Protein AF-A0AA35R742-F1 (afdb_monomer_lite)

pLDDT: mean 76.17, std 24.63, range [33.94, 97.56]

Foldseek 3Di:
DPQADPVRPHGDPLVVQQVVQLVQVQQLDAPVDRDPDGDSPDPDHDAHDPVGNGTHDPVVVVVVVVVVVVVVPPDPPPCPDDPDDDDDD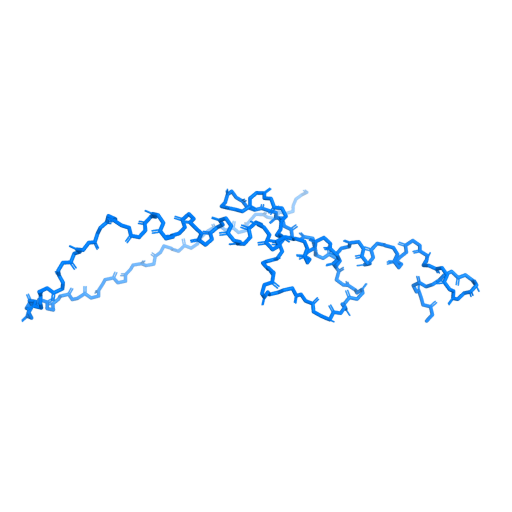DDDDDDDDDDDDDD

Sequence (103 aa):
MSFFALDCFHMNTLGHRAFAISLWNNMITPVTMKSETWDPYSEVIDCPNEDFPYIFTDRTMERLAAVRQSQGKEGEFNAESDPSSQEQSKTTPVGGVSDRSLE

Structure (mmCIF, N/CA/C/O backbone):
data_AF-A0AA35R742-F1
#
_entry.id   AF-A0AA35R742-F1
#
loop_
_atom_site.group_PDB
_atom_site.id
_atom_site.type_symbol
_atom_site.label_atom_id
_atom_site.label_alt_id
_atom_site.label_comp_id
_atom_site.label_asym_id
_atom_site.label_entity_id
_atom_site.label_seq_id
_atom_site.pdbx_PDB_ins_code
_atom_site.Cartn_x
_atom_site.Cartn_y
_atom_site.Cartn_z
_atom_site.occupancy
_atom_site.B_iso_or_equiv
_atom_site.auth_seq_id
_atom_site.auth_comp_id
_atom_site.auth_asym_id
_atom_site.auth_atom_id
_atom_site.pdbx_PDB_model_num
ATOM 1 N N . MET A 1 1 ? 17.210 -3.731 -10.731 1.00 60.66 1 MET A N 1
ATOM 2 C CA . MET A 1 1 ? 16.907 -2.547 -11.570 1.00 60.66 1 MET A CA 1
ATOM 3 C C . MET A 1 1 ? 15.569 -2.673 -12.327 1.00 60.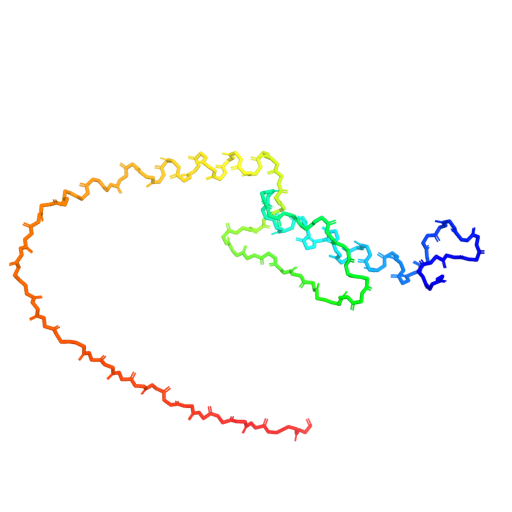66 1 MET A C 1
ATOM 5 O O . MET A 1 1 ? 15.414 -2.055 -13.365 1.00 60.66 1 MET A O 1
ATOM 9 N N . SER A 1 2 ? 14.584 -3.450 -11.852 1.00 85.69 2 SER A N 1
ATOM 10 C CA . SER A 1 2 ? 13.325 -3.700 -12.592 1.00 85.69 2 SER A CA 1
ATOM 11 C C . SER A 1 2 ? 12.172 -2.743 -12.248 1.00 85.69 2 SER A C 1
ATOM 13 O O . SER A 1 2 ? 11.233 -2.635 -13.029 1.00 85.69 2 SER A O 1
ATOM 15 N N . PHE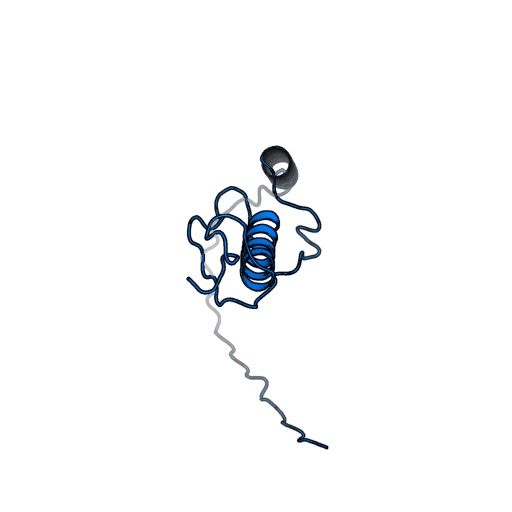 A 1 3 ? 12.238 -2.034 -11.115 1.00 94.25 3 PHE A N 1
ATOM 16 C CA . PHE A 1 3 ? 11.156 -1.164 -10.611 1.00 94.25 3 PHE A CA 1
ATOM 17 C C . PHE A 1 3 ? 11.399 0.338 -10.817 1.00 94.25 3 PHE A C 1
ATOM 19 O O . PHE A 1 3 ? 10.494 1.147 -10.621 1.00 94.25 3 PHE A O 1
ATOM 26 N N . PHE A 1 4 ? 12.606 0.713 -11.238 1.00 95.44 4 PHE A N 1
ATOM 27 C CA . PHE A 1 4 ? 12.987 2.098 -11.504 1.00 95.44 4 PHE A CA 1
ATOM 28 C C . PHE A 1 4 ? 12.953 2.389 -13.010 1.00 95.44 4 PHE A C 1
ATOM 30 O O . PHE A 1 4 ? 13.043 1.479 -13.839 1.00 95.44 4 PHE A O 1
ATOM 37 N N . ALA A 1 5 ? 12.790 3.659 -13.364 1.00 95.81 5 ALA A N 1
ATOM 38 C CA . ALA A 1 5 ? 12.918 4.176 -14.715 1.00 95.81 5 ALA A CA 1
ATOM 39 C C . ALA A 1 5 ? 14.391 4.171 -15.170 1.00 95.81 5 ALA A C 1
ATOM 41 O O . ALA A 1 5 ? 15.295 3.783 -14.428 1.00 95.81 5 ALA A O 1
ATOM 42 N N . LEU A 1 6 ? 14.642 4.604 -16.411 1.00 95.06 6 LEU A N 1
ATOM 43 C CA . LEU A 1 6 ? 15.987 4.618 -17.009 1.00 95.06 6 LEU A CA 1
ATOM 44 C C . LEU A 1 6 ? 16.979 5.513 -16.252 1.00 95.06 6 LEU A C 1
ATOM 46 O O . LEU A 1 6 ? 18.179 5.254 -16.276 1.00 95.06 6 LEU A O 1
ATOM 50 N N . ASP A 1 7 ? 16.480 6.535 -15.559 1.00 95.50 7 ASP A N 1
ATOM 51 C CA . ASP A 1 7 ? 17.279 7.418 -14.704 1.00 95.50 7 ASP A CA 1
ATOM 52 C C . ASP A 1 7 ? 17.666 6.788 -13.356 1.00 95.50 7 ASP A C 1
ATOM 54 O O . ASP A 1 7 ? 18.401 7.399 -12.582 1.00 95.50 7 ASP A O 1
ATOM 58 N N . CYS A 1 8 ? 17.201 5.563 -13.085 1.00 94.06 8 CYS A N 1
ATOM 59 C CA . CYS A 1 8 ? 17.460 4.804 -11.863 1.00 94.06 8 CYS A CA 1
ATOM 60 C C . CYS A 1 8 ? 16.981 5.492 -10.571 1.00 94.06 8 CYS A C 1
ATOM 62 O O . CYS A 1 8 ? 17.391 5.082 -9.485 1.00 94.06 8 CYS A O 1
ATOM 64 N N . PHE A 1 9 ? 16.121 6.508 -10.673 1.00 93.06 9 PHE A N 1
ATOM 65 C CA . PHE A 1 9 ? 15.641 7.288 -9.533 1.00 93.06 9 PHE A CA 1
ATOM 66 C C . PHE A 1 9 ? 14.118 7.300 -9.452 1.00 93.06 9 PHE A C 1
ATOM 68 O O . PHE A 1 9 ? 13.554 6.984 -8.404 1.00 93.06 9 PHE A O 1
ATOM 75 N N . HIS A 1 10 ? 13.439 7.616 -10.552 1.00 96.19 10 HIS A N 1
ATOM 76 C CA . HIS A 1 10 ? 11.984 7.582 -10.562 1.00 96.19 10 HIS A CA 1
ATOM 77 C C . HIS A 1 10 ? 11.499 6.139 -10.634 1.00 96.19 10 HIS A C 1
ATOM 79 O O . HIS A 1 10 ? 12.118 5.288 -11.273 1.00 96.19 10 HIS A O 1
ATOM 85 N N . MET A 1 11 ? 10.372 5.848 -9.991 1.00 95.31 11 MET A N 1
ATOM 86 C CA . MET A 1 11 ? 9.725 4.552 -10.157 1.00 95.31 11 MET A CA 1
ATOM 87 C C . MET A 1 11 ? 9.149 4.456 -11.569 1.00 95.31 11 MET A C 1
ATOM 89 O O . MET A 1 11 ? 8.600 5.418 -12.103 1.00 95.31 11 MET A O 1
ATOM 93 N N . ASN A 1 12 ? 9.261 3.283 -12.183 1.00 96.38 12 ASN A N 1
ATOM 94 C CA . ASN A 1 12 ? 8.488 2.981 -13.381 1.00 96.38 12 ASN A CA 1
ATOM 95 C C . ASN A 1 12 ? 7.073 2.515 -12.981 1.00 96.38 12 ASN A C 1
ATOM 97 O O . ASN A 1 12 ? 6.737 2.430 -11.798 1.00 96.38 12 ASN A O 1
ATOM 101 N N . THR A 1 13 ? 6.228 2.180 -13.957 1.00 96.25 13 THR A N 1
ATOM 102 C CA . THR A 1 13 ? 4.852 1.727 -13.695 1.00 96.25 13 THR A CA 1
ATOM 103 C C . THR A 1 13 ? 4.784 0.501 -12.778 1.00 96.25 13 THR A C 1
ATOM 105 O O . THR A 1 13 ? 3.887 0.418 -11.942 1.00 96.25 13 THR A O 1
ATOM 108 N N . LEU A 1 14 ? 5.739 -0.431 -12.888 1.00 95.69 14 LEU A N 1
ATOM 109 C CA . LEU A 1 14 ? 5.803 -1.607 -12.014 1.00 95.69 14 LEU A CA 1
ATOM 110 C C . LEU A 1 14 ? 6.145 -1.206 -10.577 1.00 95.69 14 LEU A C 1
ATOM 112 O O . LEU A 1 14 ? 5.495 -1.676 -9.648 1.00 95.69 14 LEU A O 1
ATOM 116 N N . GLY A 1 15 ? 7.118 -0.307 -10.396 1.00 96.25 15 GLY A N 1
ATOM 117 C CA . GLY A 1 15 ? 7.472 0.237 -9.084 1.00 96.25 15 GLY A CA 1
ATOM 118 C C . GLY A 1 15 ? 6.290 0.948 -8.430 1.00 96.25 15 GLY A C 1
ATOM 119 O O . GLY A 1 15 ? 5.920 0.618 -7.307 1.00 96.25 15 GLY A O 1
ATOM 120 N N . HIS A 1 16 ? 5.632 1.856 -9.155 1.00 97.31 16 HIS A N 1
ATOM 121 C CA . HIS A 1 16 ? 4.441 2.546 -8.656 1.00 97.31 16 HIS A CA 1
ATOM 122 C C . HIS A 1 16 ? 3.315 1.580 -8.273 1.00 97.31 16 HIS A C 1
ATOM 124 O O . HIS A 1 16 ? 2.716 1.754 -7.213 1.00 97.31 16 HIS A O 1
ATOM 130 N N . ARG A 1 17 ? 3.051 0.547 -9.087 1.00 97.19 17 ARG A N 1
ATOM 131 C CA . ARG A 1 17 ? 2.043 -0.480 -8.784 1.00 97.19 17 ARG A CA 1
ATOM 132 C C . ARG A 1 17 ? 2.380 -1.233 -7.496 1.00 97.19 17 ARG A C 1
ATOM 134 O O . ARG A 1 17 ? 1.533 -1.307 -6.612 1.00 97.19 17 ARG A O 1
ATOM 141 N N . ALA A 1 18 ? 3.603 -1.745 -7.375 1.00 96.56 18 ALA A N 1
ATOM 142 C CA . ALA A 1 18 ? 4.037 -2.498 -6.200 1.00 96.56 18 ALA A CA 1
ATOM 143 C C . 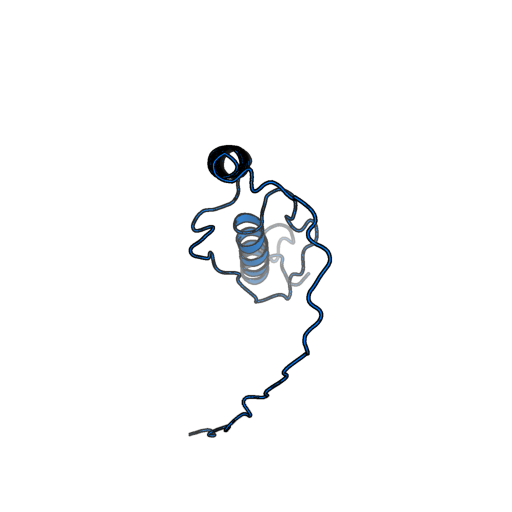ALA A 1 18 ? 3.976 -1.650 -4.916 1.00 96.56 18 ALA A C 1
ATOM 145 O O . ALA A 1 18 ? 3.459 -2.103 -3.897 1.00 96.56 18 ALA A O 1
ATOM 146 N N . PHE A 1 19 ? 4.428 -0.391 -4.968 1.00 96.12 19 PHE A N 1
ATOM 147 C CA . PHE A 1 19 ? 4.322 0.528 -3.831 1.00 96.12 19 PHE A CA 1
ATOM 148 C C . PHE A 1 19 ? 2.872 0.857 -3.469 1.00 96.12 19 PHE A C 1
ATOM 150 O O . PHE A 1 19 ? 2.542 0.912 -2.286 1.00 96.12 19 PHE A O 1
ATOM 157 N N . ALA A 1 20 ? 2.002 1.066 -4.462 1.00 97.50 20 ALA A N 1
ATOM 158 C CA . ALA A 1 20 ? 0.596 1.374 -4.221 1.00 97.50 20 ALA A CA 1
ATOM 159 C C . ALA A 1 20 ? -0.126 0.226 -3.501 1.00 97.50 20 ALA A C 1
ATOM 161 O O . ALA A 1 20 ? -0.872 0.488 -2.561 1.00 97.50 20 ALA A O 1
ATOM 162 N N . ILE A 1 21 ? 0.139 -1.026 -3.893 1.00 97.56 21 ILE A N 1
ATOM 163 C CA . ILE A 1 21 ? -0.432 -2.219 -3.250 1.00 97.56 21 ILE A CA 1
ATOM 164 C C . ILE A 1 21 ? 0.017 -2.305 -1.787 1.00 97.56 21 ILE A C 1
ATOM 166 O O . ILE A 1 21 ? -0.818 -2.359 -0.885 1.00 97.56 21 ILE A O 1
ATOM 170 N N . SER A 1 22 ? 1.326 -2.240 -1.524 1.00 97.19 22 SER A N 1
ATOM 171 C CA . SER A 1 22 ? 1.837 -2.329 -0.150 1.00 97.19 22 SER A CA 1
ATOM 172 C C . SER A 1 22 ? 1.358 -1.174 0.732 1.00 97.19 22 SER A C 1
ATOM 174 O O . SER A 1 22 ? 1.018 -1.384 1.897 1.00 97.19 22 SER A O 1
ATOM 176 N N . LEU A 1 23 ? 1.289 0.045 0.186 1.00 96.81 23 LEU A N 1
ATOM 177 C CA . LEU A 1 23 ? 0.767 1.201 0.909 1.00 96.81 23 LEU A CA 1
ATOM 178 C C . LEU A 1 23 ? -0.717 1.029 1.240 1.00 96.81 23 LEU A C 1
ATOM 180 O O . LEU A 1 23 ? -1.118 1.296 2.371 1.00 96.81 23 LEU A O 1
ATOM 184 N N . TRP A 1 24 ? -1.523 0.581 0.276 1.00 97.50 24 TRP A N 1
ATOM 185 C CA . TRP A 1 24 ? -2.947 0.341 0.479 1.00 97.50 24 TRP A CA 1
ATOM 186 C C . TRP A 1 24 ? -3.193 -0.657 1.609 1.00 97.50 24 TRP A C 1
ATOM 188 O O . TRP A 1 24 ? -3.887 -0.319 2.568 1.00 97.50 24 TRP A O 1
ATOM 198 N N . ASN A 1 25 ? -2.542 -1.821 1.563 1.00 97.00 25 ASN A N 1
ATOM 199 C CA . ASN A 1 25 ? -2.690 -2.847 2.598 1.00 97.00 25 ASN A CA 1
ATOM 200 C C . ASN A 1 25 ? -2.256 -2.313 3.976 1.00 97.00 25 ASN A C 1
ATOM 202 O O . ASN A 1 25 ? -2.935 -2.526 4.981 1.00 97.00 25 ASN A O 1
ATOM 206 N N . ASN A 1 26 ? -1.193 -1.502 4.033 1.00 96.75 26 ASN A N 1
ATOM 207 C CA . ASN A 1 26 ? -0.771 -0.833 5.266 1.00 96.75 26 ASN A CA 1
ATOM 208 C C . ASN A 1 26 ? -1.774 0.212 5.788 1.00 96.75 26 ASN A C 1
ATOM 210 O O . ASN A 1 26 ? -1.833 0.457 6.996 1.00 96.75 26 ASN A O 1
ATOM 214 N N . MET A 1 27 ? -2.563 0.851 4.923 1.00 96.31 27 MET A N 1
ATOM 215 C CA . MET A 1 27 ? -3.597 1.808 5.335 1.00 96.31 27 MET A CA 1
ATOM 216 C C . MET A 1 27 ? -4.811 1.113 5.961 1.00 96.31 27 MET A C 1
ATOM 218 O O . MET A 1 27 ? -5.398 1.646 6.902 1.00 96.31 27 MET A O 1
ATOM 222 N N . ILE A 1 28 ? -5.155 -0.087 5.503 1.00 95.75 28 ILE A N 1
ATOM 223 C CA . ILE A 1 28 ? -6.271 -0.884 6.044 1.00 95.75 28 ILE A CA 1
ATOM 224 C C . ILE A 1 28 ? -5.839 -1.890 7.116 1.00 95.75 28 ILE A C 1
ATOM 226 O O . ILE A 1 28 ? -6.667 -2.601 7.675 1.00 95.75 28 ILE A O 1
ATOM 230 N N . THR A 1 29 ? -4.558 -1.878 7.477 1.00 95.06 29 THR A N 1
ATOM 231 C CA . THR A 1 29 ? -4.020 -2.597 8.632 1.00 95.06 29 THR A CA 1
ATOM 232 C C . THR A 1 29 ? -3.965 -1.676 9.864 1.00 95.06 29 THR A C 1
ATOM 234 O O . THR A 1 29 ? -3.532 -0.516 9.741 1.00 95.06 29 THR A O 1
ATOM 237 N N . PRO A 1 30 ? -4.357 -2.155 11.066 1.00 94.00 30 PRO A N 1
ATOM 238 C CA . PRO A 1 30 ? -4.252 -1.398 12.313 1.00 94.00 30 PRO A CA 1
ATOM 239 C C . PRO A 1 30 ? -2.869 -0.781 12.519 1.00 94.00 30 PRO A C 1
ATOM 241 O O . PRO A 1 30 ? -1.857 -1.357 12.128 1.00 94.00 30 PRO A O 1
ATOM 244 N N . VAL A 1 31 ? -2.809 0.387 13.169 1.00 94.31 31 VAL A N 1
ATOM 245 C CA . VAL A 1 31 ? -1.545 1.131 13.353 1.00 94.31 31 VAL A CA 1
ATOM 246 C C . VAL A 1 31 ? -0.460 0.286 14.026 1.00 94.31 31 VAL A C 1
ATOM 248 O O . VAL A 1 31 ? 0.700 0.371 13.644 1.00 94.31 31 VAL A O 1
ATOM 251 N N . THR A 1 32 ? -0.838 -0.583 14.961 1.00 92.44 32 THR A N 1
ATOM 252 C CA . THR A 1 32 ? 0.079 -1.466 15.696 1.00 92.44 32 THR A CA 1
ATOM 253 C C . THR A 1 32 ? 0.579 -2.667 14.888 1.00 92.44 32 THR A C 1
ATOM 255 O O . THR A 1 32 ? 1.356 -3.456 15.412 1.00 92.44 32 THR A O 1
ATOM 258 N N . MET A 1 33 ? 0.093 -2.855 13.658 1.00 94.81 33 MET A N 1
ATOM 259 C CA . MET A 1 33 ? 0.346 -4.045 12.837 1.00 94.81 33 MET A CA 1
ATOM 260 C C . MET A 1 33 ? 0.784 -3.717 11.406 1.00 94.81 33 MET A C 1
ATOM 262 O O . MET A 1 33 ? 0.816 -4.611 10.565 1.00 94.81 33 MET A O 1
ATOM 266 N N . LYS A 1 34 ? 1.100 -2.454 11.097 1.00 95.56 34 LYS A N 1
ATOM 267 C CA . LYS A 1 34 ? 1.553 -2.076 9.751 1.00 95.56 34 LYS A CA 1
ATOM 268 C C . LYS A 1 34 ? 2.834 -2.839 9.392 1.00 95.56 34 LYS A C 1
ATOM 270 O O . LYS A 1 34 ? 3.714 -3.000 10.232 1.00 95.56 34 LYS A O 1
ATOM 275 N N . SER A 1 35 ? 2.946 -3.291 8.145 1.00 95.12 35 SER A N 1
ATOM 276 C CA . SER A 1 35 ? 4.161 -3.941 7.656 1.00 95.12 35 SER A CA 1
ATOM 277 C C . SER A 1 35 ? 5.279 -2.919 7.480 1.00 95.12 35 SER A C 1
ATOM 279 O O . SER A 1 35 ? 5.106 -1.904 6.800 1.00 95.12 35 SER A O 1
ATOM 281 N N . GLU A 1 36 ? 6.449 -3.238 8.024 1.00 95.25 36 GLU A N 1
ATOM 282 C CA . GLU A 1 36 ? 7.706 -2.517 7.785 1.00 95.25 36 GLU A CA 1
ATOM 283 C C . GLU A 1 36 ? 8.523 -3.131 6.638 1.00 95.25 36 GLU A C 1
ATOM 285 O O . GLU A 1 36 ? 9.564 -2.608 6.244 1.00 95.25 36 GLU A O 1
ATOM 290 N N . THR A 1 37 ? 8.049 -4.251 6.088 1.00 94.81 37 THR A N 1
ATOM 291 C CA . THR A 1 37 ? 8.690 -4.951 4.975 1.00 94.81 37 THR A CA 1
ATOM 292 C C . THR A 1 37 ? 7.939 -4.703 3.676 1.00 94.81 37 THR A C 1
ATOM 294 O O . THR A 1 37 ? 6.718 -4.520 3.665 1.00 94.81 37 THR A O 1
ATOM 297 N N . TRP A 1 38 ? 8.683 -4.705 2.573 1.00 93.00 38 TRP A N 1
ATOM 298 C CA . TRP A 1 38 ? 8.139 -4.546 1.233 1.00 93.00 38 TRP A CA 1
ATOM 299 C C . TRP A 1 38 ? 8.375 -5.816 0.420 1.00 93.00 38 TRP A C 1
ATOM 301 O O . TRP A 1 38 ? 9.523 -6.192 0.184 1.00 93.00 38 TRP A O 1
ATOM 311 N N . ASP A 1 39 ? 7.286 -6.449 -0.016 1.00 94.00 39 ASP A N 1
ATOM 312 C CA . ASP A 1 39 ? 7.311 -7.495 -1.035 1.00 94.00 39 ASP A CA 1
ATOM 313 C C . ASP A 1 39 ? 6.832 -6.904 -2.372 1.00 94.00 39 ASP A C 1
ATOM 315 O O . ASP A 1 39 ? 5.631 -6.679 -2.552 1.00 94.00 39 ASP A O 1
ATOM 319 N N . PRO A 1 40 ? 7.746 -6.634 -3.318 1.00 92.12 40 PRO A N 1
ATOM 320 C CA . PRO A 1 40 ? 7.400 -6.000 -4.582 1.00 92.12 40 PRO A CA 1
ATOM 321 C C . PRO A 1 40 ? 6.702 -6.943 -5.575 1.00 92.12 40 PRO A C 1
ATOM 323 O O . PRO A 1 40 ? 6.293 -6.487 -6.643 1.00 92.12 40 PRO A O 1
ATOM 326 N N . TYR A 1 41 ? 6.603 -8.239 -5.261 1.00 94.00 41 TYR A N 1
ATOM 327 C CA . TYR A 1 41 ? 5.969 -9.245 -6.115 1.00 94.00 41 TYR A CA 1
ATOM 328 C C . TYR A 1 41 ? 4.558 -9.616 -5.656 1.00 94.00 41 TYR A C 1
ATOM 330 O O . TYR A 1 41 ? 3.849 -10.310 -6.384 1.00 94.00 41 TYR A O 1
ATOM 338 N N . SER A 1 42 ? 4.135 -9.146 -4.481 1.00 93.06 42 SER A N 1
ATOM 339 C CA . SER A 1 42 ? 2.766 -9.332 -4.019 1.00 93.06 42 SER A CA 1
ATOM 340 C C . SER A 1 42 ? 1.787 -8.569 -4.912 1.00 93.06 42 SER A C 1
ATOM 342 O O . SER A 1 42 ? 1.918 -7.364 -5.136 1.00 93.06 42 SER A O 1
ATOM 344 N N . GLU A 1 43 ? 0.773 -9.280 -5.397 1.00 94.44 43 GLU A N 1
ATOM 345 C CA . GLU A 1 43 ? -0.353 -8.705 -6.138 1.00 94.44 43 GLU A CA 1
ATOM 346 C C . GLU A 1 43 ? -1.649 -8.681 -5.309 1.00 94.44 43 GLU A C 1
ATOM 348 O O . GLU A 1 43 ? -2.708 -8.319 -5.823 1.00 94.44 43 GLU A O 1
ATOM 353 N N . VAL A 1 44 ? -1.578 -9.065 -4.028 1.00 96.12 44 VAL A N 1
ATOM 354 C CA . VAL A 1 44 ? -2.740 -9.144 -3.136 1.00 96.12 44 VAL A CA 1
ATOM 355 C C . VAL A 1 44 ? -3.106 -7.752 -2.638 1.00 96.12 44 VAL A C 1
ATOM 357 O O . VAL A 1 44 ? -2.289 -7.070 -2.022 1.00 96.12 44 VAL A O 1
ATOM 360 N N . ILE A 1 45 ? -4.352 -7.350 -2.880 1.00 96.69 45 ILE A N 1
ATOM 361 C CA . ILE A 1 45 ? -4.935 -6.110 -2.369 1.00 96.69 45 ILE A CA 1
ATOM 3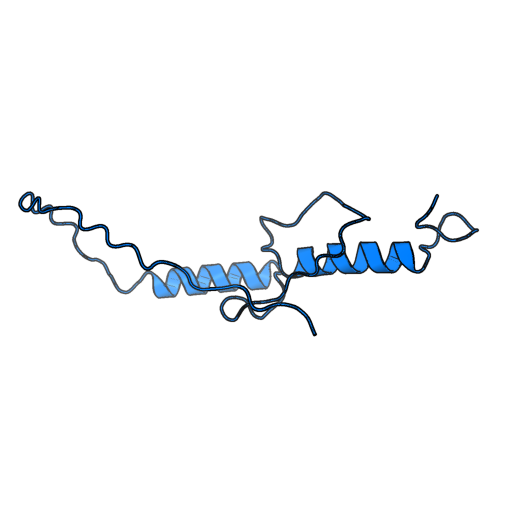62 C C . ILE A 1 45 ? -5.953 -6.493 -1.304 1.00 96.69 45 ILE A C 1
ATOM 364 O O . ILE A 1 45 ? -6.948 -7.153 -1.606 1.00 96.69 45 ILE A O 1
ATOM 368 N N . ASP A 1 46 ? -5.700 -6.072 -0.072 1.00 95.00 46 ASP A N 1
ATOM 369 C CA . ASP A 1 46 ? -6.624 -6.305 1.027 1.00 95.00 46 ASP A CA 1
ATOM 370 C C . ASP A 1 46 ? -7.844 -5.369 0.893 1.00 95.00 46 ASP A C 1
ATOM 372 O O . ASP A 1 46 ? -7.762 -4.247 0.373 1.00 95.00 46 ASP A O 1
ATOM 376 N N . CYS A 1 47 ? -9.000 -5.825 1.375 1.00 94.62 47 CYS A N 1
ATOM 377 C CA . CYS A 1 47 ? -10.247 -5.062 1.348 1.00 94.62 47 CYS A CA 1
ATOM 378 C C . CYS A 1 47 ? -10.663 -4.648 2.769 1.00 94.62 47 CYS A C 1
ATOM 380 O O . CYS A 1 47 ? -10.525 -5.448 3.698 1.00 94.62 47 CYS A O 1
ATOM 382 N N . PRO A 1 48 ? -11.229 -3.441 2.957 1.00 94.62 48 PRO A N 1
ATOM 383 C CA . PRO A 1 48 ? -11.934 -3.097 4.189 1.00 94.62 48 PRO A CA 1
ATOM 384 C C . PRO A 1 48 ? -13.095 -4.066 4.461 1.00 94.62 48 PRO A C 1
ATOM 386 O O . PRO A 1 48 ? -13.704 -4.589 3.526 1.00 94.62 48 PRO A O 1
ATOM 389 N N . ASN A 1 49 ? -13.434 -4.262 5.734 1.00 90.19 49 ASN A N 1
ATOM 390 C CA . ASN A 1 49 ? -14.614 -5.021 6.159 1.00 90.19 49 ASN A CA 1
ATOM 391 C C . ASN A 1 49 ? -15.625 -4.109 6.876 1.00 90.19 49 ASN A C 1
ATOM 393 O O . ASN A 1 49 ? -15.338 -2.939 7.134 1.00 90.19 49 ASN A O 1
ATOM 397 N N . GLU A 1 50 ? -16.816 -4.630 7.178 1.00 92.56 50 GLU A N 1
ATOM 398 C CA . GLU A 1 50 ? -17.903 -3.847 7.788 1.00 92.56 50 GLU A CA 1
ATOM 399 C C . GLU A 1 50 ? -17.575 -3.347 9.204 1.00 92.56 50 GLU A C 1
ATOM 401 O O . GLU A 1 50 ? -18.028 -2.267 9.585 1.00 92.56 50 GLU A O 1
ATOM 406 N N . ASP A 1 51 ? -16.738 -4.074 9.954 1.00 89.19 51 ASP A N 1
ATOM 407 C CA . ASP A 1 51 ? -16.294 -3.669 11.294 1.00 89.19 51 ASP A CA 1
ATOM 408 C C . ASP A 1 51 ? -15.299 -2.495 11.239 1.00 89.19 51 ASP A C 1
ATOM 410 O O . ASP A 1 51 ? -15.274 -1.634 12.124 1.00 89.19 51 ASP A O 1
ATOM 414 N N . PHE A 1 52 ? -14.478 -2.440 10.183 1.00 89.94 52 PHE A N 1
ATOM 415 C CA . PHE A 1 52 ? -13.441 -1.428 9.968 1.00 89.94 52 PHE A CA 1
ATOM 416 C C . PHE A 1 52 ? -13.495 -0.859 8.538 1.00 89.94 52 PHE A C 1
ATOM 418 O O . PHE A 1 52 ? -12.590 -1.094 7.733 1.00 89.94 52 PHE A O 1
ATOM 425 N N . PRO A 1 53 ? -14.522 -0.052 8.208 1.00 91.81 53 PRO A N 1
ATOM 426 C CA . PRO A 1 53 ? -14.744 0.431 6.843 1.00 91.81 53 PRO A CA 1
ATOM 427 C C . PRO A 1 53 ? -13.846 1.619 6.451 1.00 91.81 53 PRO A C 1
ATOM 429 O O . PRO A 1 53 ? -13.950 2.139 5.341 1.00 91.81 53 PRO A O 1
ATOM 432 N N . TYR A 1 54 ? -12.972 2.081 7.351 1.00 91.00 54 TYR A N 1
ATOM 433 C CA . TYR A 1 54 ? -12.123 3.258 7.160 1.00 91.00 54 TYR A CA 1
ATOM 434 C C . TYR A 1 54 ? -10.642 2.931 7.369 1.00 91.00 54 TYR A C 1
ATOM 436 O O . TYR A 1 54 ? -10.283 2.001 8.084 1.00 91.00 54 TYR A O 1
ATOM 444 N N . ILE A 1 55 ? -9.776 3.771 6.802 1.00 94.69 55 ILE A N 1
ATOM 445 C CA . ILE A 1 55 ? -8.320 3.691 6.964 1.00 94.69 55 ILE A CA 1
ATOM 446 C C . ILE A 1 55 ? -7.910 3.880 8.435 1.00 94.69 55 ILE A C 1
ATOM 448 O O . ILE A 1 55 ? -8.416 4.755 9.154 1.00 94.69 55 ILE A O 1
ATOM 452 N N . PHE A 1 56 ? -6.927 3.090 8.867 1.00 94.69 56 PHE A N 1
ATOM 453 C CA . PHE A 1 56 ? -6.353 3.174 10.201 1.00 94.69 56 PHE A CA 1
ATOM 454 C C . PHE A 1 56 ? -5.340 4.309 10.311 1.00 94.69 56 PHE A C 1
ATOM 456 O O . PHE A 1 56 ? -4.259 4.286 9.717 1.00 94.69 56 PHE A O 1
ATOM 463 N N . THR A 1 57 ? -5.692 5.263 11.167 1.00 93.19 57 THR A N 1
ATOM 464 C CA . THR A 1 57 ? -4.840 6.351 11.654 1.00 93.19 57 THR A CA 1
ATOM 465 C C . THR A 1 57 ? -4.790 6.300 13.178 1.00 93.19 57 THR A C 1
ATOM 467 O O . THR A 1 57 ? -5.635 5.641 13.791 1.00 93.19 57 THR A O 1
ATOM 470 N N . ASP A 1 58 ? -3.870 7.039 13.798 1.00 92.12 58 ASP A N 1
ATOM 471 C CA . ASP A 1 58 ? -3.797 7.144 15.264 1.00 92.12 58 ASP A CA 1
ATOM 472 C C . ASP A 1 58 ? -5.142 7.581 15.860 1.00 92.12 58 ASP A C 1
ATOM 474 O O . ASP A 1 58 ? -5.674 6.940 16.763 1.00 92.12 58 ASP A O 1
ATOM 478 N N . ARG A 1 59 ? -5.788 8.576 15.238 1.00 90.62 59 ARG A N 1
ATOM 479 C CA . ARG A 1 59 ? -7.120 9.051 15.644 1.00 90.62 59 ARG A CA 1
ATOM 480 C C . ARG A 1 59 ? -8.208 7.992 15.487 1.00 90.62 59 ARG A C 1
ATOM 482 O O . ARG A 1 59 ? -9.136 7.941 16.292 1.00 90.62 59 ARG A O 1
ATOM 489 N N . THR A 1 60 ? -8.139 7.167 14.440 1.00 88.00 60 THR A N 1
ATOM 490 C CA . THR A 1 60 ? -9.089 6.058 14.256 1.00 88.00 60 THR A CA 1
ATOM 491 C C . THR A 1 60 ? -8.916 5.036 15.383 1.00 88.00 60 THR A C 1
ATOM 493 O O . THR A 1 60 ? -9.906 4.605 15.967 1.00 88.00 60 THR A O 1
ATOM 496 N N . MET A 1 61 ? -7.673 4.703 15.746 1.00 88.38 61 MET A N 1
ATOM 497 C CA . MET A 1 61 ? -7.368 3.755 16.825 1.00 88.38 61 MET A CA 1
ATOM 498 C C . MET A 1 61 ? -7.794 4.270 18.203 1.00 88.38 61 MET A C 1
ATOM 500 O O . MET A 1 61 ? -8.399 3.519 18.967 1.00 88.38 61 MET A O 1
ATOM 504 N N . GLU A 1 62 ? -7.556 5.548 18.502 1.00 88.38 62 GLU A N 1
ATOM 505 C CA . GLU A 1 62 ? -8.024 6.198 19.734 1.00 88.38 62 GLU A CA 1
ATOM 506 C C . GLU A 1 62 ? -9.549 6.114 19.872 1.00 88.38 62 GLU A C 1
ATOM 508 O O . GLU A 1 62 ? -10.073 5.728 20.918 1.00 88.38 62 GLU A O 1
ATOM 513 N N . ARG A 1 63 ? -10.280 6.417 18.791 1.00 87.25 63 ARG A N 1
ATOM 514 C CA . ARG A 1 63 ? -11.747 6.338 18.771 1.00 87.25 63 ARG A CA 1
ATOM 515 C C . ARG A 1 63 ? -12.244 4.910 18.958 1.00 87.25 63 ARG A C 1
ATOM 517 O O . ARG A 1 63 ? -13.172 4.696 19.731 1.00 87.25 63 ARG A O 1
ATOM 524 N N . LEU A 1 64 ? -11.623 3.934 18.296 1.00 87.12 64 LEU A N 1
ATOM 525 C CA . LEU A 1 64 ? -11.973 2.521 18.458 1.00 87.12 64 LEU A CA 1
ATOM 526 C C . LEU A 1 64 ? -11.724 2.037 19.893 1.00 87.12 64 LEU A C 1
ATOM 528 O O . LEU A 1 64 ? -12.542 1.300 20.439 1.00 87.12 64 LEU A O 1
ATOM 532 N N . ALA A 1 65 ? -10.636 2.475 20.532 1.00 86.75 65 ALA A N 1
ATOM 533 C CA . ALA A 1 65 ? -10.369 2.175 21.936 1.00 86.75 65 ALA A CA 1
ATOM 534 C C . ALA A 1 65 ? -11.428 2.792 22.866 1.00 86.75 65 ALA A C 1
ATOM 536 O O . ALA A 1 65 ? -11.933 2.104 23.753 1.00 86.75 65 ALA A O 1
ATOM 537 N N . ALA A 1 66 ? -11.822 4.046 22.625 1.00 87.31 66 ALA A N 1
ATOM 538 C CA . ALA A 1 66 ? -12.876 4.711 23.390 1.00 87.31 66 ALA A CA 1
ATOM 539 C C . ALA A 1 66 ? -14.244 4.016 23.234 1.00 87.31 66 ALA A C 1
ATOM 541 O O . ALA A 1 66 ? -14.949 3.807 24.221 1.00 87.31 66 ALA A O 1
ATOM 542 N N . VAL A 1 67 ? -14.601 3.589 22.015 1.00 84.44 67 VAL A N 1
ATOM 543 C CA . VAL A 1 67 ? -15.836 2.828 21.759 1.00 84.44 67 VAL A CA 1
ATOM 544 C C . VAL A 1 67 ? -15.804 1.481 22.482 1.00 84.44 67 VAL A C 1
ATOM 546 O O . VAL A 1 67 ? -16.751 1.162 23.200 1.00 84.44 67 VAL A O 1
ATOM 549 N N . ARG A 1 68 ? -14.701 0.727 22.390 1.00 81.31 68 ARG A N 1
ATOM 550 C CA . ARG A 1 68 ? -14.539 -0.550 23.112 1.00 81.31 68 ARG A CA 1
ATOM 551 C C . ARG A 1 68 ? -14.701 -0.386 24.626 1.00 81.31 68 ARG A C 1
ATOM 553 O O . ARG A 1 68 ? -15.356 -1.201 25.263 1.00 81.31 68 ARG A O 1
ATOM 560 N N . GLN A 1 69 ? -14.169 0.693 25.199 1.00 80.25 69 GLN A N 1
ATOM 561 C CA . GLN A 1 69 ? -14.330 1.004 26.625 1.00 80.25 69 GLN A CA 1
ATOM 562 C C . GLN A 1 69 ? -15.772 1.373 26.998 1.00 80.25 69 GLN A C 1
ATOM 564 O O . GLN A 1 69 ? -16.211 1.068 28.105 1.00 80.25 69 GLN A O 1
ATOM 569 N N . SER A 1 70 ? -16.520 2.011 26.093 1.00 75.19 70 SER A N 1
ATOM 570 C CA . SER A 1 70 ? -17.940 2.313 26.317 1.00 75.19 70 SER A CA 1
ATOM 571 C C . SER A 1 70 ? -18.831 1.068 26.245 1.00 75.19 70 SER A C 1
ATOM 573 O O . SER A 1 70 ? -19.807 0.979 26.980 1.00 75.19 70 SER A O 1
ATOM 575 N N . GLN A 1 71 ? -18.457 0.085 25.420 1.00 65.25 71 GLN A N 1
ATOM 576 C CA . GLN A 1 71 ? -19.176 -1.184 25.268 1.00 65.25 71 GLN A CA 1
ATOM 577 C C . GLN A 1 71 ? -18.854 -2.193 26.383 1.00 65.25 71 GLN A C 1
ATOM 579 O O . GLN A 1 71 ? -19.651 -3.083 26.648 1.00 65.25 71 GLN A O 1
ATOM 584 N N . GLY A 1 72 ? -17.737 -2.028 27.101 1.00 55.19 72 GLY A N 1
ATOM 585 C CA . GLY A 1 72 ? -17.376 -2.844 28.268 1.00 55.19 72 GLY A CA 1
ATOM 586 C C . GLY A 1 72 ? -18.076 -2.466 29.583 1.00 55.19 72 GLY A C 1
ATOM 587 O O . GLY A 1 72 ? -17.592 -2.855 30.641 1.00 55.19 72 GLY A O 1
ATOM 588 N N . LYS A 1 73 ? -19.162 -1.678 29.550 1.00 50.03 73 LYS A N 1
ATOM 589 C CA . LYS A 1 73 ? -19.899 -1.222 30.748 1.00 50.03 73 LYS A CA 1
ATOM 590 C C . LYS A 1 73 ? -21.265 -1.875 30.973 1.00 50.03 73 LYS A C 1
ATOM 592 O O . LYS A 1 73 ? -21.901 -1.573 31.978 1.00 50.03 73 LYS A O 1
ATOM 597 N N . GLU A 1 74 ? -21.686 -2.801 30.119 1.00 47.00 74 GLU A N 1
ATOM 598 C CA . GLU A 1 74 ? -22.866 -3.635 30.369 1.00 47.00 74 GLU A CA 1
ATOM 599 C C . GLU A 1 74 ? -22.444 -5.106 30.392 1.00 47.00 74 GLU A C 1
ATOM 601 O O . GLU A 1 74 ? -22.265 -5.729 29.350 1.00 47.00 74 GLU A O 1
ATOM 606 N N . GLY A 1 75 ? -22.230 -5.647 31.597 1.00 39.88 75 GLY A N 1
ATOM 607 C CA . GLY A 1 75 ? -21.955 -7.072 31.787 1.00 39.88 75 GLY A CA 1
ATOM 608 C C . GLY A 1 75 ? -20.952 -7.403 32.886 1.00 39.88 75 GLY A C 1
ATOM 609 O O . GLY A 1 75 ? -20.006 -8.144 32.638 1.00 39.88 75 GLY A O 1
ATOM 610 N N . GLU A 1 76 ? -21.167 -6.923 34.113 1.00 38.34 76 GLU A N 1
ATOM 611 C CA . GLU A 1 76 ? -20.659 -7.643 35.285 1.00 38.34 76 GLU A CA 1
ATOM 612 C C . GLU A 1 76 ? -21.532 -8.893 35.466 1.00 38.34 76 GLU A C 1
ATOM 614 O O . GLU A 1 76 ? -22.512 -8.905 36.208 1.00 38.34 76 GLU A O 1
ATOM 619 N N . PHE A 1 77 ? -21.245 -9.935 34.682 1.00 38.47 77 PHE A N 1
ATOM 620 C CA . PHE A 1 77 ? -21.741 -11.272 34.977 1.00 38.47 77 PHE A CA 1
ATOM 621 C C . PHE A 1 77 ? -20.827 -11.828 36.062 1.00 38.47 77 PHE A C 1
ATOM 623 O O . PHE A 1 77 ? -19.681 -12.188 35.791 1.00 38.47 77 PHE A O 1
ATOM 630 N N . ASN A 1 78 ? -21.323 -11.819 37.299 1.00 36.28 78 ASN A N 1
ATOM 631 C CA . ASN A 1 78 ? -20.653 -12.437 38.433 1.00 36.28 78 ASN A CA 1
ATOM 632 C C . ASN A 1 78 ? -20.241 -13.857 38.043 1.00 36.28 78 ASN A C 1
ATOM 634 O O . ASN A 1 78 ? -21.091 -14.713 37.794 1.00 36.28 78 ASN A O 1
ATOM 638 N N . ALA A 1 79 ? -18.935 -14.103 37.997 1.00 35.06 79 ALA A N 1
ATOM 639 C CA . ALA A 1 79 ? -18.400 -15.451 37.985 1.00 35.06 79 ALA A CA 1
ATOM 640 C C . ALA A 1 79 ? -18.574 -16.044 39.391 1.00 35.06 79 ALA A C 1
ATOM 642 O O . ALA A 1 79 ? -17.606 -16.207 40.129 1.00 35.06 79 ALA A O 1
ATOM 643 N N . GLU A 1 80 ? -19.819 -16.335 39.773 1.00 33.94 80 GLU A N 1
ATOM 644 C CA . GLU A 1 80 ? -20.081 -17.279 40.850 1.00 33.94 80 GLU A CA 1
ATOM 645 C C . GLU A 1 80 ? -19.814 -18.670 40.265 1.00 33.94 80 GLU A C 1
ATOM 647 O O . GLU A 1 80 ? -20.468 -19.126 39.324 1.00 33.94 80 GLU A O 1
ATOM 652 N N . SER A 1 81 ? -18.763 -19.308 40.765 1.00 36.69 81 SER A N 1
ATOM 653 C CA . SER A 1 81 ? -18.361 -20.656 40.391 1.00 36.69 81 SER A CA 1
ATOM 654 C C . SER A 1 81 ? -19.417 -21.669 40.832 1.00 36.69 81 SER A C 1
ATOM 656 O O . SER A 1 81 ? -19.509 -21.956 42.025 1.00 36.69 81 SER A O 1
ATOM 658 N N . ASP A 1 82 ? -20.150 -22.253 39.885 1.00 35.59 82 ASP A N 1
ATOM 659 C CA . ASP A 1 82 ? -20.994 -23.422 40.143 1.00 35.59 82 ASP A CA 1
ATOM 660 C C . ASP A 1 82 ? -20.336 -24.684 39.539 1.00 35.59 82 ASP A C 1
ATOM 662 O O . ASP A 1 82 ? -20.247 -24.819 38.312 1.00 35.59 82 ASP A O 1
ATOM 666 N N . PRO A 1 83 ? -19.779 -25.598 40.359 1.00 41.41 83 PRO A N 1
ATOM 667 C CA . PRO A 1 83 ? -19.004 -26.733 39.887 1.00 41.41 83 PRO A CA 1
ATOM 668 C C . PRO A 1 83 ? -19.903 -27.965 39.763 1.00 41.41 83 PRO A C 1
ATOM 670 O O . PRO A 1 83 ? -19.796 -28.886 40.563 1.00 41.41 83 PRO A O 1
ATOM 673 N N . SER A 1 84 ? -20.799 -28.022 38.778 1.00 35.66 84 SER A N 1
ATOM 674 C CA . SER A 1 84 ? -21.508 -29.276 38.484 1.00 35.66 84 SER A CA 1
ATOM 675 C C . SER A 1 84 ? -22.276 -29.220 37.170 1.00 35.66 84 SER A C 1
ATOM 677 O O . SER A 1 84 ? -23.459 -28.892 37.151 1.00 35.66 84 SER A O 1
ATOM 679 N N . SER A 1 85 ? -21.626 -29.599 36.072 1.00 34.06 85 SER A N 1
ATOM 680 C CA . SER A 1 85 ? -22.231 -30.435 35.018 1.00 34.06 85 SER A CA 1
ATOM 681 C C . SER A 1 85 ? -21.210 -30.654 33.906 1.00 34.06 85 SER A C 1
ATOM 683 O O . SER A 1 85 ? -21.068 -29.879 32.965 1.00 34.06 85 SER A O 1
ATOM 685 N N . GLN A 1 86 ? -20.465 -31.751 34.027 1.00 42.69 86 GLN A N 1
ATOM 686 C CA . GLN A 1 86 ? -19.916 -32.388 32.845 1.00 42.69 86 GLN A CA 1
ATOM 687 C C . GLN A 1 86 ? -21.079 -32.964 32.045 1.00 42.69 86 GLN A C 1
ATOM 689 O O . GLN A 1 86 ? -21.735 -33.866 32.548 1.00 42.69 86 GLN A O 1
ATOM 694 N N . GLU A 1 87 ? -21.279 -32.528 30.801 1.00 36.06 87 GLU A N 1
ATOM 695 C CA . GLU A 1 87 ? -21.839 -33.431 29.796 1.00 36.06 87 GLU A CA 1
ATOM 696 C C . GLU A 1 87 ? -21.390 -33.080 28.364 1.00 36.06 87 GLU A C 1
ATOM 698 O O . GLU A 1 87 ? -21.828 -32.123 27.740 1.00 36.06 87 GLU A O 1
ATOM 703 N N . GLN A 1 88 ? -20.450 -33.903 27.895 1.00 36.69 88 GLN A N 1
ATOM 704 C CA . GLN A 1 88 ? -20.373 -34.538 26.574 1.00 36.69 88 GLN A CA 1
ATOM 705 C C . GLN A 1 88 ? -20.359 -33.683 25.292 1.00 36.69 88 GLN A C 1
ATOM 707 O O . GLN A 1 88 ? -21.362 -33.225 24.755 1.00 36.69 88 GLN A O 1
ATOM 712 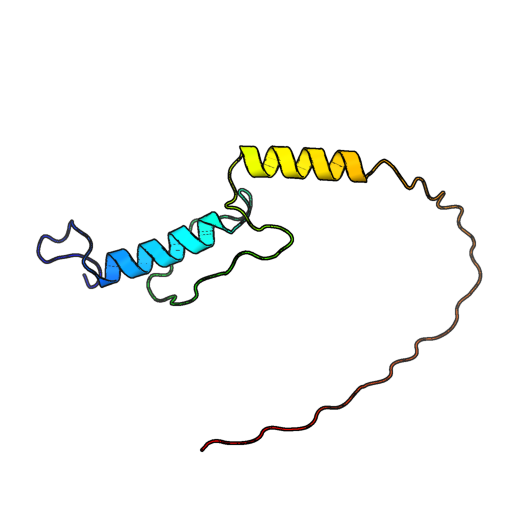N N . SER A 1 89 ? -19.151 -33.671 24.720 1.00 44.50 89 SER A N 1
ATOM 713 C CA . SER A 1 89 ? -18.828 -33.561 23.297 1.00 44.50 89 SER A CA 1
ATOM 714 C C . SER A 1 89 ? -19.884 -34.183 22.376 1.00 44.50 89 SER A C 1
ATOM 716 O O . SER A 1 89 ? -20.160 -35.383 22.452 1.00 44.50 89 SER A O 1
ATOM 718 N N . LYS A 1 90 ? -20.400 -33.386 21.435 1.00 40.91 90 LYS A N 1
ATOM 719 C CA . LYS A 1 90 ? -21.064 -33.904 20.239 1.00 40.91 90 LYS A CA 1
ATOM 720 C C . LYS A 1 90 ? -20.512 -33.208 19.003 1.00 40.91 90 LYS A C 1
ATOM 722 O O . LYS A 1 90 ? -20.955 -32.139 18.594 1.00 40.91 90 LYS A O 1
ATOM 727 N N . THR A 1 91 ? -19.507 -33.845 18.420 1.00 37.62 91 THR A N 1
ATOM 728 C CA . THR A 1 91 ? -19.100 -33.632 17.036 1.00 37.62 91 THR A CA 1
ATOM 729 C C . THR A 1 91 ? -20.250 -34.023 16.112 1.00 37.62 91 THR A C 1
ATOM 731 O O . THR A 1 91 ? -20.853 -35.083 16.269 1.00 37.62 91 THR A O 1
ATOM 734 N N . THR A 1 92 ? -20.536 -33.194 15.108 1.00 40.75 92 THR A N 1
ATOM 735 C CA . THR A 1 92 ? -21.157 -33.690 13.875 1.00 40.75 92 THR A CA 1
ATOM 736 C C . THR A 1 92 ? -20.532 -32.967 12.681 1.00 40.75 92 THR A C 1
ATOM 738 O O . THR A 1 92 ? -20.485 -31.737 12.691 1.00 40.75 92 THR A O 1
ATOM 741 N N . PRO A 1 93 ? -20.017 -33.696 11.677 1.00 38.25 93 PRO A N 1
ATOM 742 C CA . PRO A 1 93 ? -19.469 -33.117 10.461 1.00 38.25 93 PRO A CA 1
ATOM 743 C C . PRO A 1 93 ? -20.610 -32.820 9.484 1.00 38.25 93 PRO A C 1
ATOM 745 O O . PRO A 1 93 ? -21.514 -33.639 9.320 1.00 38.25 93 PRO A O 1
ATOM 748 N N . VAL A 1 94 ? -20.549 -31.689 8.785 1.00 43.59 94 VAL A N 1
ATOM 749 C CA . VAL A 1 94 ? -21.312 -31.523 7.543 1.00 43.59 94 VAL A CA 1
ATOM 750 C C . VAL A 1 94 ? -20.314 -31.613 6.403 1.00 43.59 94 VAL A C 1
ATOM 752 O O . VAL A 1 94 ? -19.444 -30.762 6.238 1.00 43.59 94 VAL A O 1
ATOM 755 N N . GLY A 1 95 ? -20.401 -32.744 5.705 1.00 34.09 95 GLY A N 1
ATOM 756 C CA . GLY A 1 95 ? -19.588 -33.084 4.553 1.00 34.09 95 GLY A CA 1
ATOM 757 C C . GLY A 1 95 ? -19.826 -32.154 3.369 1.00 34.09 95 GLY A C 1
ATOM 758 O O . GLY A 1 95 ? -20.857 -31.492 3.255 1.00 34.09 95 GLY A O 1
ATOM 759 N N . GLY A 1 96 ? -18.825 -32.129 2.495 1.00 35.47 96 GLY A N 1
ATOM 760 C CA . GLY A 1 96 ? -18.844 -31.374 1.256 1.00 35.47 96 GLY A CA 1
ATOM 761 C C . GLY A 1 96 ? -19.616 -32.040 0.125 1.00 35.47 96 GLY A C 1
ATOM 762 O O . GLY A 1 96 ? -19.934 -33.222 0.174 1.00 35.47 96 GLY A O 1
ATOM 763 N N . VAL A 1 97 ? -19.848 -31.228 -0.901 1.00 43.66 97 VAL A N 1
ATOM 764 C CA . VAL A 1 97 ? -20.211 -31.504 -2.302 1.00 43.66 97 VAL A CA 1
ATOM 765 C C . VAL A 1 97 ? -19.961 -30.154 -2.996 1.00 43.66 97 VAL A C 1
ATOM 767 O O . VAL A 1 97 ? -20.333 -29.133 -2.433 1.00 43.66 97 VAL A O 1
ATOM 770 N N . SER A 1 98 ? -19.405 -29.973 -4.185 1.00 46.91 98 SER A N 1
ATOM 771 C CA . SER A 1 98 ? -18.650 -30.746 -5.170 1.00 46.91 98 SER A CA 1
ATOM 772 C C . SER A 1 98 ? -18.177 -29.674 -6.153 1.00 46.91 98 SER A C 1
ATOM 774 O O . SER A 1 98 ? -18.955 -28.777 -6.486 1.00 46.91 98 SER A O 1
ATOM 776 N N . ASP A 1 99 ? -16.947 -29.794 -6.645 1.00 43.00 99 ASP A N 1
ATOM 777 C CA . ASP A 1 99 ? -16.495 -29.119 -7.861 1.00 43.00 99 ASP A CA 1
ATOM 778 C C . ASP A 1 99 ? -17.540 -29.268 -8.977 1.00 43.00 99 ASP A C 1
ATOM 780 O O . ASP A 1 99 ? -18.074 -30.363 -9.200 1.00 43.00 99 ASP A O 1
ATOM 784 N N . ARG A 1 100 ? -17.793 -28.182 -9.710 1.00 49.16 100 ARG A N 1
ATOM 785 C CA . ARG A 1 100 ? -18.244 -28.263 -11.098 1.00 49.16 100 ARG A CA 1
ATOM 786 C C . ARG A 1 100 ? -17.342 -27.398 -11.960 1.00 49.16 100 ARG A C 1
ATOM 788 O O . ARG A 1 100 ? -17.211 -26.196 -11.767 1.00 49.16 100 ARG A O 1
ATOM 795 N N . SER A 1 101 ? -16.716 -28.117 -12.875 1.00 41.59 101 SER A N 1
ATOM 796 C CA . SER A 1 101 ? -15.741 -27.729 -13.870 1.00 41.59 101 SER A CA 1
ATOM 797 C C . SER A 1 101 ? -16.220 -26.633 -14.821 1.00 41.59 101 SER A C 1
ATOM 799 O O . SER A 1 101 ? -17.389 -26.597 -15.193 1.00 41.59 101 SER A O 1
ATOM 801 N N . LEU A 1 102 ? -15.250 -25.805 -15.215 1.00 43.03 102 LEU A N 1
ATOM 802 C CA . LEU A 1 102 ? -14.912 -25.413 -16.589 1.00 43.03 102 LEU A CA 1
ATOM 803 C C . LEU A 1 102 ? -15.996 -25.650 -17.654 1.00 43.03 102 LEU A C 1
ATOM 805 O O . LEU A 1 102 ? -16.168 -26.783 -18.100 1.00 43.03 102 LEU A O 1
ATOM 809 N N . GLU A 1 103 ? -16.578 -24.553 -18.137 1.00 45.94 103 GLU A N 1
ATOM 810 C CA . GLU A 1 103 ? -16.731 -24.245 -19.568 1.00 45.94 103 GLU A CA 1
ATOM 811 C C . GLU A 1 103 ? -16.390 -22.766 -19.792 1.00 45.94 103 GLU A C 1
ATOM 813 O O . GLU A 1 103 ? -16.771 -21.941 -18.927 1.00 45.94 103 GLU A O 1
#

Secondary structure (DSSP, 8-state):
--SB-TTSSSB-HHHHHHHHHHHHHHHHS-GGG------TT--------SS--S---HHHHHHHHHHHHHHTTS-----------------------------

Organism: Geodia barretti (NCBI:txid519541)

Radius of gyration: 24.0 Å; chains: 1; bounding box: 40×44×60 Å

InterPro domains:
  IPR038885 Phospholipase B1, membrane-associated [PTHR21325] (1-68)